Protein AF-A0A8T5E8V5-F1 (afdb_monomer)

Foldseek 3Di:
DADPVNVVVVVVCCVVVDDDDPDDDDDDDDDDDPPDDVVVPDDDDDDDDDPDDPDDDQDEAEDDDPVQVVCVVVPRVHYDYPVVVD

Radius of gyration: 19.71 Å; Cα contacts (8 Å, |Δi|>4): 40; chains: 1; bounding box: 47×29×41 Å

Sequence (86 aa):
MITESQFAELITRVKTESKKRKFKQSIELIINFKDIDVKKGFAINEVIQLPKTSSPATVCVIATGDMSQKAKTAKADVVIGNEELT

Mean predicted aligned error: 5.62 Å

Structure (mmCIF, N/CA/C/O backbone):
data_AF-A0A8T5E8V5-F1
#
_entry.id   AF-A0A8T5E8V5-F1
#
loop_
_atom_site.group_PDB
_atom_site.id
_atom_site.type_symbol
_atom_site.label_atom_id
_atom_site.label_alt_id
_atom_site.label_comp_id
_atom_site.label_asym_id
_atom_site.label_entity_id
_atom_site.label_seq_id
_atom_site.pdbx_PDB_ins_code
_atom_site.Cartn_x
_atom_site.Cartn_y
_atom_site.Cartn_z
_atom_site.occupancy
_atom_site.B_iso_or_equiv
_atom_site.auth_seq_id
_atom_site.auth_comp_id
_atom_site.auth_asym_id
_atom_site.auth_atom_id
_atom_site.pdbx_PDB_model_num
ATOM 1 N N . MET A 1 1 ? -24.402 7.628 1.763 1.00 71.88 1 MET A N 1
ATOM 2 C CA . MET A 1 1 ? -23.099 8.159 1.314 1.00 71.88 1 MET A CA 1
ATOM 3 C C . MET A 1 1 ? -22.305 8.474 2.567 1.00 71.88 1 MET A C 1
ATOM 5 O O . MET A 1 1 ? -22.890 9.059 3.469 1.00 71.88 1 MET A O 1
ATOM 9 N N . ILE A 1 2 ? -21.066 7.998 2.677 1.00 86.75 2 ILE A N 1
ATOM 10 C CA . ILE A 1 2 ? -20.232 8.235 3.862 1.00 86.75 2 ILE A CA 1
ATOM 11 C C . ILE A 1 2 ? -19.488 9.570 3.701 1.00 86.75 2 ILE A C 1
ATOM 13 O O . ILE A 1 2 ? -19.061 9.893 2.592 1.00 86.75 2 ILE A O 1
ATOM 17 N N . THR A 1 3 ? -19.374 10.362 4.765 1.00 95.19 3 THR A N 1
ATOM 18 C CA . THR A 1 3 ? -18.701 11.671 4.742 1.00 95.19 3 THR A CA 1
ATOM 19 C C . THR A 1 3 ? -17.239 11.574 5.183 1.00 95.19 3 THR A C 1
ATOM 21 O O . THR A 1 3 ? -16.815 10.593 5.795 1.00 95.19 3 THR A O 1
ATOM 24 N N . GLU A 1 4 ? -16.458 12.627 4.924 1.00 91.62 4 GLU A N 1
ATOM 25 C CA . GLU A 1 4 ? -15.075 12.733 5.407 1.00 91.62 4 GLU A CA 1
ATOM 26 C C . GLU A 1 4 ? -14.988 12.649 6.941 1.00 91.62 4 GLU A C 1
ATOM 28 O O . GLU A 1 4 ? -14.140 11.934 7.476 1.00 91.62 4 GLU A O 1
ATOM 33 N N . SER A 1 5 ? -15.909 13.310 7.654 1.00 94.50 5 SER A N 1
ATOM 34 C CA . SER A 1 5 ? -15.978 13.258 9.121 1.00 94.50 5 SER A CA 1
ATOM 35 C C . SER A 1 5 ? -16.180 11.832 9.638 1.00 94.50 5 SER A C 1
ATOM 37 O O . SER A 1 5 ? -15.470 11.394 10.542 1.00 94.50 5 SER A O 1
ATOM 39 N N . GLN A 1 6 ? -17.077 11.070 9.008 1.00 94.38 6 GLN A N 1
ATOM 40 C CA . GLN A 1 6 ? -17.328 9.674 9.363 1.00 94.38 6 GLN A CA 1
ATOM 41 C C . GLN A 1 6 ? -16.097 8.793 9.115 1.00 94.38 6 GLN A C 1
ATOM 43 O O . GLN A 1 6 ? -15.785 7.926 9.930 1.00 94.38 6 GLN A O 1
ATOM 48 N N . PHE A 1 7 ? -15.346 9.027 8.032 1.00 92.69 7 PHE A N 1
ATOM 49 C CA . PHE A 1 7 ? -14.078 8.328 7.808 1.00 92.69 7 PHE A CA 1
ATOM 50 C C . PHE A 1 7 ? -13.036 8.649 8.885 1.00 92.69 7 PHE A C 1
ATOM 52 O O . PHE A 1 7 ? -12.369 7.735 9.375 1.00 92.69 7 PHE A O 1
ATOM 59 N N . ALA A 1 8 ? -12.897 9.916 9.281 1.00 93.38 8 ALA A N 1
ATOM 60 C CA . ALA A 1 8 ? -11.950 10.320 10.318 1.00 93.38 8 ALA A CA 1
ATOM 61 C C . ALA A 1 8 ? -12.253 9.649 11.671 1.00 93.38 8 ALA A C 1
ATOM 63 O O . ALA A 1 8 ? -11.340 9.157 12.347 1.00 93.38 8 ALA A O 1
ATOM 64 N N . GLU A 1 9 ? -13.532 9.564 12.036 1.00 95.69 9 GLU A N 1
ATOM 65 C CA . GLU A 1 9 ? -13.991 8.863 13.237 1.00 95.69 9 GLU A CA 1
ATOM 66 C C . GLU A 1 9 ? -13.694 7.360 13.167 1.00 95.69 9 GLU A C 1
ATOM 68 O O . GLU A 1 9 ? -13.097 6.806 14.095 1.00 95.69 9 GLU A O 1
ATOM 73 N N . LEU A 1 10 ? -14.025 6.702 12.049 1.00 94.06 10 LEU A N 1
ATOM 74 C CA . LEU A 1 10 ? -13.765 5.272 11.851 1.00 94.06 10 LEU A CA 1
ATOM 75 C C . LEU A 1 10 ? -12.271 4.941 11.933 1.00 94.06 10 LEU A C 1
ATOM 77 O O . LEU A 1 10 ? -11.884 3.996 12.621 1.00 94.06 10 LEU A O 1
ATOM 81 N N . ILE A 1 11 ? -11.416 5.739 11.287 1.00 92.75 11 ILE A N 1
ATOM 82 C CA . ILE A 1 11 ? -9.958 5.557 11.331 1.00 92.75 11 ILE A CA 1
ATOM 83 C C . ILE A 1 11 ? -9.438 5.715 12.764 1.00 92.75 11 ILE A C 1
ATOM 85 O O . ILE A 1 11 ? -8.572 4.951 13.197 1.00 92.75 11 ILE A O 1
ATOM 89 N N . THR A 1 12 ? -9.956 6.694 13.508 1.00 94.56 12 THR A N 1
ATOM 90 C CA . THR A 1 12 ? -9.569 6.920 14.907 1.00 94.56 12 THR A CA 1
ATOM 91 C C . THR A 1 12 ? -9.950 5.726 15.772 1.00 94.56 12 THR A C 1
ATOM 93 O O . THR A 1 12 ? -9.105 5.205 16.499 1.00 94.56 12 THR A O 1
ATOM 96 N N . ARG A 1 13 ? -11.183 5.235 15.625 1.00 94.81 13 ARG A N 1
ATOM 97 C CA . ARG A 1 13 ? -11.694 4.071 16.348 1.00 94.81 13 ARG A CA 1
ATOM 98 C C . ARG A 1 13 ? -10.868 2.813 16.090 1.00 94.81 13 ARG A C 1
ATOM 100 O O . ARG A 1 13 ? -10.460 2.138 17.030 1.00 94.81 13 ARG A O 1
ATOM 107 N N . VAL A 1 14 ? -10.550 2.522 14.827 1.00 93.00 14 VAL A N 1
ATOM 108 C CA . VAL A 1 14 ? -9.714 1.362 14.476 1.00 93.00 14 VAL A CA 1
ATOM 109 C C . VAL A 1 14 ? -8.334 1.472 15.126 1.00 93.00 14 VAL A C 1
ATOM 111 O O . VAL A 1 14 ? -7.832 0.485 15.662 1.00 93.0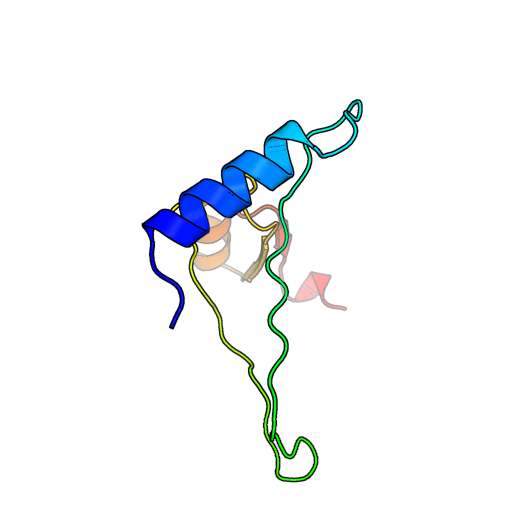0 14 VAL A O 1
ATOM 114 N N . LYS A 1 15 ? -7.721 2.660 15.143 1.00 90.81 15 LYS A N 1
ATOM 115 C CA . LYS A 1 15 ? -6.403 2.863 15.768 1.00 90.81 15 LYS A CA 1
ATOM 116 C C . LYS A 1 15 ? -6.412 2.677 17.288 1.00 90.81 15 LYS A C 1
ATOM 118 O O . LYS A 1 15 ? -5.389 2.258 17.829 1.00 90.81 15 LYS A O 1
ATOM 123 N N . THR A 1 16 ? -7.509 3.003 17.971 1.00 93.62 16 THR A N 1
ATOM 124 C CA . THR A 1 16 ? -7.603 2.923 19.438 1.00 93.62 16 THR A CA 1
ATOM 125 C C . THR A 1 16 ? -8.054 1.551 19.933 1.00 93.62 16 THR A C 1
ATOM 127 O O . THR A 1 16 ? -7.518 1.068 20.929 1.00 93.62 16 THR A O 1
ATOM 130 N N . GLU A 1 17 ? -9.001 0.911 19.244 1.00 94.88 17 GLU A N 1
ATOM 131 C CA . GLU A 1 17 ? -9.585 -0.376 19.647 1.00 94.88 17 GLU A CA 1
ATOM 132 C C . GLU A 1 17 ? -8.741 -1.584 19.204 1.00 94.88 17 GLU A C 1
ATOM 134 O O . GLU A 1 17 ? -8.836 -2.668 19.787 1.00 94.88 17 GLU A O 1
ATOM 139 N N . SER A 1 18 ? -7.880 -1.419 18.193 1.00 92.12 18 SER A N 1
ATOM 140 C CA . SER A 1 18 ? -7.028 -2.509 17.711 1.00 92.12 18 SER A CA 1
ATOM 141 C C . SER A 1 18 ? -5.964 -2.908 18.733 1.00 92.12 18 SER A C 1
ATOM 143 O O . SER A 1 18 ? -5.285 -2.079 19.343 1.00 92.12 18 SER A O 1
ATOM 145 N N . LYS A 1 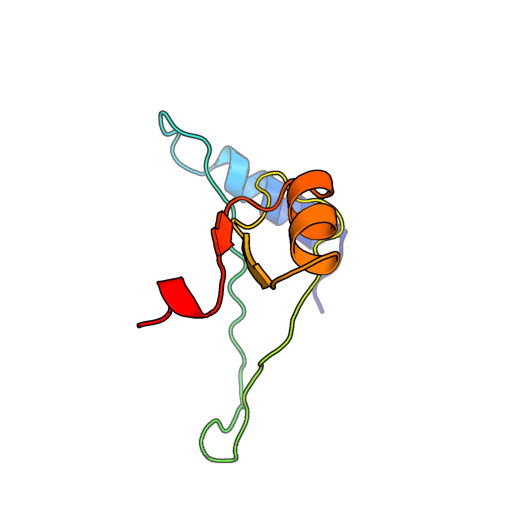19 ? -5.750 -4.221 18.877 1.00 94.06 19 LYS A N 1
ATOM 146 C CA . LYS A 1 19 ? -4.715 -4.764 19.765 1.00 94.06 19 LYS A CA 1
ATOM 147 C C . LYS A 1 19 ? -3.335 -4.254 19.341 1.00 94.06 19 LYS A C 1
ATOM 149 O O . LYS A 1 19 ? -2.950 -4.374 18.181 1.00 94.06 19 LYS A O 1
ATOM 154 N N . LYS A 1 20 ? -2.544 -3.762 20.298 1.00 93.12 20 LYS A N 1
ATOM 155 C CA . LYS A 1 20 ? -1.160 -3.348 20.027 1.00 93.12 20 LYS A CA 1
ATOM 156 C C . LYS A 1 20 ? -0.301 -4.547 19.607 1.00 93.12 20 LYS A C 1
ATOM 158 O O . LYS A 1 20 ? -0.452 -5.665 20.117 1.00 93.12 20 LYS A O 1
ATOM 163 N N . ARG A 1 21 ? 0.618 -4.297 18.674 1.00 94.25 21 ARG A N 1
ATOM 164 C CA . ARG A 1 21 ? 1.605 -5.253 18.158 1.00 94.25 21 ARG A CA 1
ATOM 165 C C . ARG A 1 21 ? 2.987 -4.602 18.139 1.00 94.25 21 ARG A C 1
ATOM 167 O O . ARG A 1 21 ? 3.090 -3.382 18.072 1.00 94.25 21 ARG A O 1
ATOM 174 N N . LYS A 1 22 ? 4.050 -5.410 18.194 1.00 95.50 22 LYS A N 1
ATOM 175 C CA . LYS A 1 22 ? 5.451 -4.942 18.194 1.00 95.50 22 LYS A CA 1
ATOM 176 C C . LYS A 1 22 ? 5.987 -4.659 16.779 1.00 95.50 22 LYS A C 1
ATOM 178 O O . LYS A 1 22 ? 7.157 -4.884 16.506 1.00 95.50 22 LYS A O 1
ATOM 183 N N . PHE A 1 23 ? 5.125 -4.209 15.873 1.00 93.88 23 PHE A N 1
ATOM 184 C CA . PHE A 1 23 ? 5.486 -3.826 14.511 1.00 93.88 23 PHE A CA 1
ATOM 185 C C . PHE A 1 23 ? 4.553 -2.712 14.021 1.00 93.88 23 PHE A C 1
ATOM 187 O O . PHE A 1 23 ? 3.480 -2.496 14.593 1.00 93.88 23 PHE A O 1
ATOM 194 N N . LYS A 1 24 ? 4.965 -1.989 12.974 1.00 90.00 24 LYS A N 1
ATOM 195 C CA . LYS A 1 24 ? 4.143 -0.943 12.352 1.00 90.00 24 LYS A CA 1
ATOM 196 C C . LYS A 1 24 ? 2.980 -1.594 11.603 1.00 90.00 24 LYS A C 1
ATOM 198 O O . LYS A 1 24 ? 3.197 -2.341 10.658 1.00 90.00 24 LYS A O 1
ATOM 203 N N . GLN A 1 25 ? 1.759 -1.312 12.042 1.00 90.69 25 GLN A N 1
ATOM 204 C CA . GLN A 1 25 ? 0.544 -1.878 11.458 1.00 90.69 25 GLN A CA 1
ATOM 205 C C . GLN A 1 25 ? 0.039 -1.008 10.301 1.00 90.69 25 GLN A C 1
ATOM 207 O O . GLN A 1 25 ? 0.164 0.219 10.344 1.00 90.69 25 GLN A O 1
ATOM 212 N N . SER A 1 26 ? -0.569 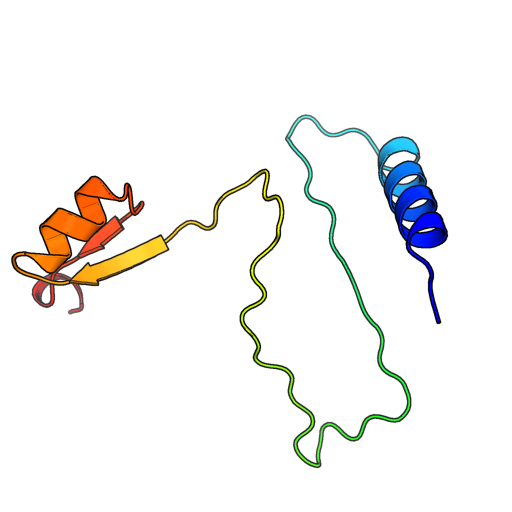-1.653 9.309 1.00 90.81 26 SER A N 1
ATOM 213 C CA . SER A 1 26 ? -1.296 -1.007 8.213 1.00 90.81 26 SER A CA 1
ATOM 214 C C . SER A 1 26 ? -2.798 -1.001 8.503 1.00 90.81 26 SER A C 1
ATOM 216 O O . SER A 1 26 ? -3.285 -1.815 9.286 1.00 90.81 26 SER A O 1
ATOM 218 N N . ILE A 1 27 ? -3.528 -0.070 7.887 1.00 89.81 27 ILE A N 1
ATOM 219 C CA . ILE A 1 27 ? -4.996 -0.033 7.914 1.00 89.81 27 ILE A CA 1
ATOM 220 C C . ILE A 1 27 ? -5.487 -0.421 6.526 1.00 89.81 27 ILE A C 1
ATOM 222 O O . ILE A 1 27 ? -4.996 0.116 5.534 1.00 89.81 27 ILE A O 1
ATOM 226 N N . GLU A 1 28 ? -6.459 -1.323 6.472 1.00 91.00 28 GLU A N 1
ATOM 227 C CA . GLU A 1 28 ? -7.076 -1.788 5.232 1.00 91.00 28 GLU A CA 1
ATOM 228 C C . GLU A 1 28 ? -8.458 -1.156 5.042 1.00 91.00 28 GLU A C 1
ATOM 230 O O . GLU A 1 28 ? -9.197 -0.943 6.007 1.00 91.00 28 GLU A O 1
ATOM 235 N N . LEU A 1 29 ? -8.810 -0.862 3.788 1.00 90.94 29 LEU A N 1
ATOM 236 C CA . LEU A 1 29 ? -10.150 -0.442 3.389 1.00 90.94 29 LEU A CA 1
ATOM 237 C C . LEU A 1 29 ? -10.826 -1.604 2.664 1.00 90.94 29 LEU A C 1
ATOM 239 O O . LEU A 1 29 ? -10.379 -2.016 1.597 1.00 90.94 29 LEU A O 1
ATOM 243 N N . ILE A 1 30 ? -11.920 -2.099 3.235 1.00 92.69 30 ILE A N 1
ATOM 244 C CA . ILE A 1 30 ? -12.720 -3.182 2.661 1.00 92.69 30 ILE A CA 1
ATOM 245 C C . ILE A 1 30 ? -14.064 -2.597 2.236 1.00 92.69 30 ILE A C 1
ATOM 247 O O . ILE A 1 30 ? -14.774 -2.006 3.052 1.00 92.69 30 ILE A O 1
ATOM 251 N N . ILE A 1 31 ? -14.410 -2.756 0.959 1.00 90.50 31 ILE A N 1
ATOM 252 C CA . ILE A 1 31 ? -15.658 -2.252 0.379 1.00 90.50 31 ILE A CA 1
ATOM 253 C C . ILE A 1 31 ? -16.484 -3.446 -0.086 1.00 90.50 31 ILE A C 1
ATOM 255 O O . ILE A 1 31 ? -16.066 -4.197 -0.964 1.00 90.50 31 ILE A O 1
ATOM 259 N N . ASN A 1 32 ? -17.676 -3.593 0.488 1.00 90.69 32 ASN A N 1
ATOM 260 C CA . ASN A 1 32 ? -18.649 -4.584 0.047 1.00 90.69 32 ASN A CA 1
ATOM 261 C C . ASN A 1 32 ? -19.627 -3.927 -0.924 1.00 90.69 32 ASN A C 1
ATOM 263 O O . ASN A 1 32 ? -20.376 -3.025 -0.548 1.00 90.69 32 ASN A O 1
ATOM 267 N N . PHE A 1 33 ? -19.630 -4.396 -2.166 1.00 90.25 33 PHE A N 1
ATOM 268 C CA . PHE A 1 33 ? -20.596 -3.976 -3.172 1.00 90.25 33 PHE A CA 1
ATOM 269 C C . PHE A 1 33 ? -21.841 -4.859 -3.091 1.00 90.25 33 PHE A C 1
ATOM 271 O O . PHE A 1 33 ? -21.742 -6.081 -2.987 1.00 90.25 33 PHE A O 1
ATOM 278 N N . LYS A 1 34 ? -23.019 -4.237 -3.145 1.00 90.81 34 LYS A N 1
ATOM 279 C CA . LYS A 1 34 ? -24.303 -4.935 -3.233 1.00 90.81 34 LYS A CA 1
ATOM 280 C C . LYS A 1 34 ? -24.834 -4.823 -4.660 1.00 90.81 34 LYS A C 1
ATOM 282 O O . LYS A 1 34 ? -24.566 -3.829 -5.328 1.00 90.81 34 LYS A O 1
ATOM 287 N N . ASP A 1 35 ? -25.577 -5.836 -5.095 1.00 90.56 35 ASP A N 1
ATOM 288 C CA . ASP A 1 35 ? -26.292 -5.843 -6.377 1.00 90.56 35 ASP A CA 1
ATOM 289 C C . ASP A 1 35 ? -25.364 -5.739 -7.609 1.00 90.56 35 ASP A C 1
ATOM 291 O O . ASP A 1 35 ? -25.745 -5.216 -8.654 1.00 90.56 35 ASP A O 1
ATOM 295 N N . ILE A 1 36 ? -24.139 -6.274 -7.497 1.00 89.88 36 ILE A N 1
ATOM 296 C CA . ILE A 1 36 ? -23.186 -6.402 -8.609 1.00 89.88 36 ILE A CA 1
ATOM 297 C C . ILE A 1 36 ? -23.251 -7.793 -9.247 1.00 89.88 36 ILE A C 1
ATOM 299 O O . ILE A 1 36 ? -23.279 -8.813 -8.558 1.00 89.88 36 ILE A O 1
ATOM 303 N N . ASP A 1 37 ? -23.225 -7.839 -10.578 1.00 87.19 37 ASP A N 1
ATOM 304 C CA . ASP A 1 37 ? -23.143 -9.084 -11.342 1.00 87.19 37 ASP A CA 1
ATOM 305 C C . ASP A 1 37 ? -21.716 -9.281 -11.873 1.00 87.19 37 ASP A C 1
ATOM 307 O O . ASP A 1 37 ? -21.354 -8.821 -12.958 1.00 87.19 37 ASP A O 1
ATOM 311 N N . VAL A 1 38 ? -20.891 -9.982 -11.094 1.00 87.06 38 VAL A N 1
ATOM 312 C CA . VAL A 1 38 ? -19.501 -10.299 -11.467 1.00 87.06 38 VAL A CA 1
ATOM 313 C C . VAL A 1 38 ? -19.406 -11.148 -12.739 1.00 87.06 38 VAL A C 1
ATOM 315 O O . VAL A 1 38 ? -18.408 -11.072 -13.450 1.00 87.06 38 VAL A O 1
ATOM 318 N N . LYS A 1 39 ? -20.450 -11.920 -13.085 1.00 87.25 39 LYS A N 1
ATOM 319 C CA . LYS A 1 39 ? -20.457 -12.762 -14.294 1.00 87.25 39 LYS A CA 1
ATOM 320 C C . LYS A 1 39 ? -20.659 -11.943 -15.565 1.00 87.25 39 LYS A C 1
ATOM 322 O O . LYS A 1 39 ? -20.263 -12.386 -16.637 1.00 87.25 39 LYS A O 1
ATOM 327 N N . LYS A 1 40 ? -21.230 -10.743 -15.447 1.00 88.75 40 LYS A N 1
ATOM 328 C CA . LYS A 1 40 ? -21.372 -9.782 -16.550 1.00 88.75 40 LYS A CA 1
ATOM 329 C C . LYS A 1 40 ? -20.143 -8.891 -16.741 1.00 88.75 40 LYS A C 1
ATOM 331 O O . LYS A 1 40 ? -20.212 -7.924 -17.491 1.00 88.75 40 LYS A O 1
ATOM 336 N N . GLY A 1 41 ? -19.025 -9.222 -16.093 1.00 85.12 41 GLY A N 1
ATOM 337 C CA . GLY A 1 41 ? -17.750 -8.536 -16.292 1.00 85.12 41 GLY A CA 1
ATOM 338 C C . GLY A 1 41 ? -17.522 -7.342 -15.370 1.00 85.12 41 GLY A C 1
ATOM 339 O O . GLY A 1 41 ? -16.692 -6.494 -15.683 1.00 85.12 41 GLY A O 1
ATOM 340 N N . PHE A 1 42 ? -18.224 -7.253 -14.234 1.00 88.00 42 PHE A N 1
ATOM 341 C CA . PHE A 1 42 ? -17.877 -6.259 -13.219 1.00 88.00 42 PHE A CA 1
ATOM 342 C C . PHE A 1 42 ? -16.519 -6.606 -12.588 1.00 88.00 42 PHE A C 1
ATOM 344 O O . PHE A 1 42 ? -16.417 -7.527 -11.777 1.00 88.00 42 PHE A O 1
ATOM 351 N N . ALA A 1 43 ? -15.486 -5.856 -12.968 1.00 88.50 43 ALA A N 1
ATOM 352 C CA . ALA A 1 43 ? -14.137 -5.941 -12.427 1.00 88.50 43 ALA A CA 1
ATOM 353 C C . ALA A 1 43 ? -13.586 -4.527 -12.206 1.00 88.50 43 ALA A C 1
ATOM 355 O O . ALA A 1 43 ? -13.806 -3.638 -13.026 1.00 88.50 43 ALA A O 1
ATOM 356 N N . ILE A 1 44 ? -12.864 -4.325 -11.104 1.00 89.50 44 ILE A N 1
ATOM 357 C CA . ILE A 1 44 ? -12.164 -3.072 -10.803 1.00 89.50 44 ILE A CA 1
ATOM 358 C C . ILE A 1 44 ? -10.669 -3.369 -10.897 1.00 89.50 44 ILE A C 1
ATOM 360 O O . ILE A 1 44 ? -10.151 -4.153 -10.105 1.00 89.50 44 ILE A O 1
ATOM 364 N N . ASN A 1 45 ? -9.990 -2.760 -11.865 1.00 91.88 45 ASN A N 1
ATOM 365 C CA . ASN A 1 45 ? -8.545 -2.868 -12.043 1.00 91.88 45 ASN A CA 1
ATOM 366 C C . ASN A 1 45 ? -7.972 -1.464 -12.243 1.00 91.88 45 ASN A C 1
ATOM 368 O O . ASN A 1 45 ? -7.732 -1.034 -13.366 1.00 91.88 45 ASN A O 1
ATOM 372 N N . GLU A 1 46 ? -7.834 -0.737 -11.137 1.00 92.19 46 GLU A N 1
ATOM 373 C CA . GLU A 1 46 ? -7.466 0.676 -11.137 1.00 92.19 46 GLU A CA 1
ATOM 374 C C . GLU A 1 46 ? -6.216 0.916 -10.296 1.00 92.19 46 GLU A C 1
ATOM 376 O O . GLU A 1 46 ? -6.044 0.337 -9.219 1.00 92.19 46 GLU A O 1
ATOM 381 N N . VAL A 1 47 ? -5.361 1.824 -10.766 1.00 92.56 47 VAL A N 1
ATOM 382 C CA . VAL A 1 47 ? -4.191 2.291 -10.019 1.00 92.56 47 VAL A CA 1
ATOM 383 C C . VAL A 1 47 ? -4.570 3.569 -9.279 1.00 92.56 47 VAL A C 1
ATOM 385 O O . VAL A 1 47 ? -4.690 4.638 -9.873 1.00 92.56 47 VAL A O 1
ATOM 388 N N . ILE A 1 48 ? -4.750 3.466 -7.961 1.00 91.19 48 ILE A N 1
ATOM 389 C CA . ILE A 1 48 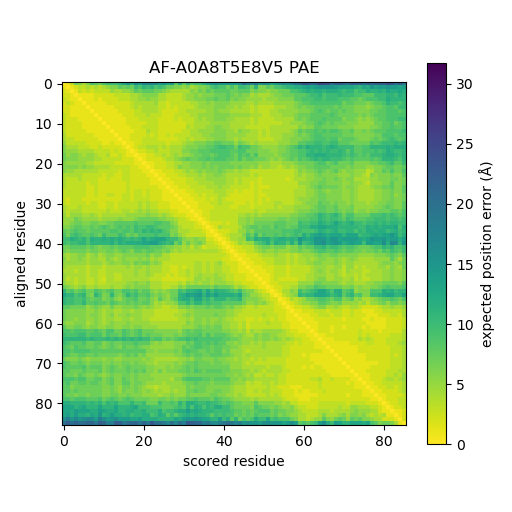? -5.108 4.609 -7.114 1.00 91.19 48 ILE A CA 1
ATOM 390 C C . ILE A 1 48 ? -3.854 5.153 -6.431 1.00 91.19 48 ILE A C 1
ATOM 392 O O . ILE A 1 48 ? -3.285 4.519 -5.540 1.00 91.19 48 ILE A O 1
ATOM 396 N N . GLN A 1 49 ? -3.449 6.366 -6.805 1.00 90.38 49 GLN A N 1
ATOM 397 C CA . GLN A 1 49 ? -2.367 7.070 -6.124 1.00 90.38 49 GLN A CA 1
ATOM 398 C C . GLN A 1 49 ? -2.861 7.623 -4.783 1.00 90.38 49 GLN A C 1
ATOM 400 O O . GLN A 1 49 ? -3.703 8.520 -4.731 1.00 90.38 49 GLN A O 1
ATOM 405 N N . LEU A 1 50 ? -2.305 7.121 -3.679 1.00 91.06 50 LEU A N 1
ATOM 406 C CA . LEU A 1 50 ? -2.622 7.654 -2.357 1.00 91.06 50 LEU A CA 1
ATOM 407 C C . LEU A 1 50 ? -2.011 9.057 -2.183 1.00 91.06 50 LEU A C 1
ATOM 409 O O . LEU A 1 50 ? -0.821 9.235 -2.461 1.00 91.06 50 LEU A O 1
ATOM 413 N N . PRO A 1 51 ? -2.765 10.040 -1.647 1.00 89.88 51 PRO A N 1
ATOM 414 C CA . PRO A 1 51 ? -2.252 11.393 -1.416 1.00 89.88 51 PRO A CA 1
ATOM 415 C C . PRO A 1 51 ? -1.177 11.427 -0.322 1.00 89.88 51 PRO A C 1
ATOM 417 O O . PRO A 1 51 ? -0.317 12.304 -0.306 1.00 89.88 51 PRO A O 1
ATOM 420 N N . LYS A 1 52 ? -1.226 10.470 0.613 1.00 87.88 52 LYS A N 1
ATOM 421 C CA . LYS A 1 52 ? -0.211 10.247 1.643 1.00 87.88 52 LYS A CA 1
ATOM 422 C C . LYS A 1 52 ? -0.005 8.749 1.805 1.00 87.88 52 LYS A C 1
ATOM 424 O O . LYS A 1 52 ? -0.950 8.034 2.124 1.00 87.88 52 LYS A O 1
ATOM 429 N N . THR A 1 53 ? 1.232 8.288 1.650 1.00 84.06 53 THR A N 1
ATOM 430 C CA . THR A 1 53 ? 1.626 6.925 2.013 1.00 84.06 53 THR A CA 1
ATOM 431 C C . THR A 1 53 ? 2.701 6.962 3.090 1.00 84.06 53 THR A C 1
ATOM 433 O O . THR A 1 53 ? 3.570 7.829 3.096 1.00 84.06 53 THR A O 1
ATOM 436 N N . SER A 1 54 ? 2.619 6.025 4.031 1.00 79.19 54 SER A N 1
ATOM 437 C CA . SER A 1 54 ? 3.628 5.841 5.081 1.00 79.19 54 SER A CA 1
ATOM 438 C C . SER A 1 54 ? 4.491 4.594 4.864 1.00 79.19 54 SER A C 1
ATOM 440 O O . SER A 1 54 ? 5.345 4.288 5.700 1.00 79.19 54 SER A O 1
ATOM 442 N N . SER A 1 55 ? 4.239 3.885 3.763 1.00 83.88 55 SER A N 1
ATOM 443 C CA . SER A 1 55 ? 4.983 2.726 3.287 1.00 83.88 55 SER A CA 1
ATOM 444 C C . SER A 1 55 ? 4.973 2.786 1.756 1.00 83.88 55 SER A C 1
ATOM 446 O O . SER A 1 55 ? 3.941 2.468 1.159 1.00 83.88 55 SER A O 1
ATOM 448 N N . PRO A 1 56 ? 6.041 3.284 1.108 1.00 84.56 56 PRO A N 1
ATOM 449 C CA . PRO A 1 56 ? 6.111 3.281 -0.348 1.00 84.56 56 PRO A CA 1
ATOM 450 C C . PRO A 1 56 ? 5.998 1.845 -0.871 1.00 84.56 56 PRO A C 1
ATOM 452 O O . PRO A 1 56 ? 6.399 0.899 -0.190 1.00 84.56 56 PRO A O 1
ATOM 455 N N . ALA A 1 57 ? 5.400 1.690 -2.051 1.00 89.12 57 ALA A N 1
ATOM 456 C CA . ALA A 1 57 ? 5.379 0.400 -2.723 1.00 89.12 57 ALA A CA 1
ATOM 457 C C . ALA A 1 57 ? 6.813 0.018 -3.096 1.00 89.12 57 ALA A C 1
ATOM 459 O O . ALA A 1 57 ? 7.559 0.866 -3.581 1.00 89.12 57 ALA A O 1
ATOM 460 N N . THR A 1 58 ? 7.174 -1.243 -2.877 1.00 93.31 58 THR A N 1
ATOM 461 C CA . THR A 1 58 ? 8.420 -1.795 -3.406 1.00 93.31 58 THR A CA 1
ATOM 462 C C . THR A 1 58 ? 8.256 -1.988 -4.910 1.00 93.31 58 THR A C 1
ATOM 464 O O . THR A 1 58 ? 7.316 -2.659 -5.340 1.00 93.31 58 THR A O 1
ATOM 467 N N . VAL A 1 59 ? 9.135 -1.387 -5.70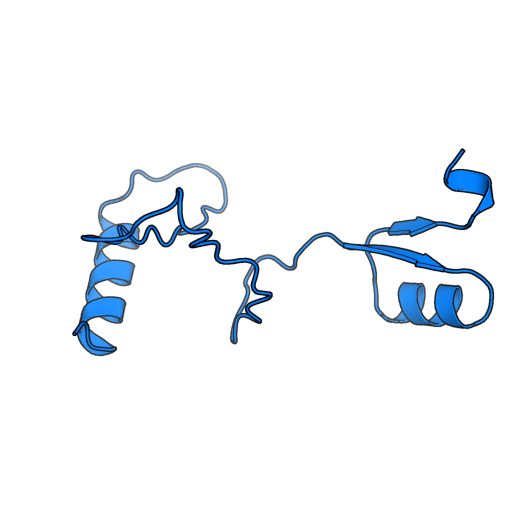9 1.00 93.81 59 VAL A N 1
ATOM 468 C CA . VAL A 1 59 ? 9.032 -1.366 -7.174 1.00 93.81 59 VAL A CA 1
ATOM 469 C C . VAL A 1 59 ? 10.267 -1.991 -7.816 1.00 93.81 59 VAL A C 1
ATOM 471 O O . VAL A 1 59 ? 11.401 -1.610 -7.526 1.00 93.81 59 VAL A O 1
ATOM 474 N N . CYS A 1 60 ? 10.026 -2.916 -8.747 1.00 94.44 60 CYS A N 1
ATOM 475 C CA . CYS A 1 60 ? 11.024 -3.396 -9.697 1.00 94.44 60 CYS A CA 1
ATOM 476 C C . CYS A 1 60 ? 10.810 -2.706 -11.049 1.00 94.44 60 CYS A C 1
ATOM 478 O O . CYS A 1 60 ? 9.694 -2.699 -11.572 1.00 94.44 60 CYS A O 1
ATOM 480 N N . VAL A 1 61 ? 11.872 -2.134 -11.613 1.00 95.62 61 VAL A N 1
ATOM 481 C CA . VAL A 1 61 ? 11.859 -1.517 -12.942 1.00 95.62 61 VAL A CA 1
ATOM 482 C C . VAL A 1 61 ? 12.698 -2.357 -13.895 1.00 95.62 61 VAL A C 1
ATOM 484 O O . VAL A 1 61 ? 13.886 -2.568 -13.672 1.00 95.62 61 VAL A O 1
ATOM 487 N N . ILE A 1 62 ? 12.094 -2.795 -14.994 1.00 95.44 62 ILE A N 1
ATOM 488 C CA . ILE A 1 62 ? 12.799 -3.495 -16.068 1.00 95.44 62 ILE A CA 1
ATOM 489 C C . ILE A 1 62 ? 13.228 -2.445 -17.093 1.00 95.44 62 ILE A C 1
ATOM 491 O O . ILE A 1 62 ? 12.382 -1.872 -17.782 1.00 95.44 62 ILE A O 1
ATOM 495 N N . ALA A 1 63 ? 14.522 -2.132 -17.154 1.00 94.62 63 ALA A N 1
ATOM 496 C CA . ALA A 1 63 ? 15.034 -1.086 -18.036 1.00 94.62 63 ALA A CA 1
ATOM 497 C C . ALA A 1 63 ? 16.538 -1.219 -18.305 1.00 94.62 63 ALA A C 1
ATOM 499 O O . ALA A 1 63 ? 17.326 -1.531 -17.414 1.00 94.62 63 ALA A O 1
ATOM 500 N N . THR A 1 64 ? 16.949 -0.849 -19.519 1.00 94.12 64 THR A N 1
ATOM 501 C CA . THR A 1 64 ? 18.356 -0.763 -19.941 1.00 94.12 64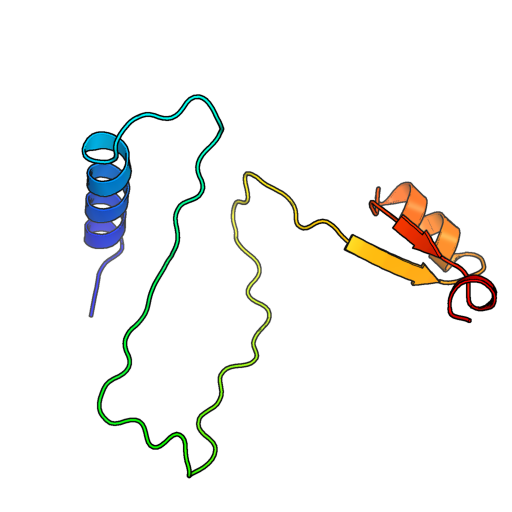 THR A CA 1
ATOM 502 C C . THR A 1 64 ? 18.743 0.680 -20.301 1.00 94.12 64 THR A C 1
ATOM 504 O O . THR A 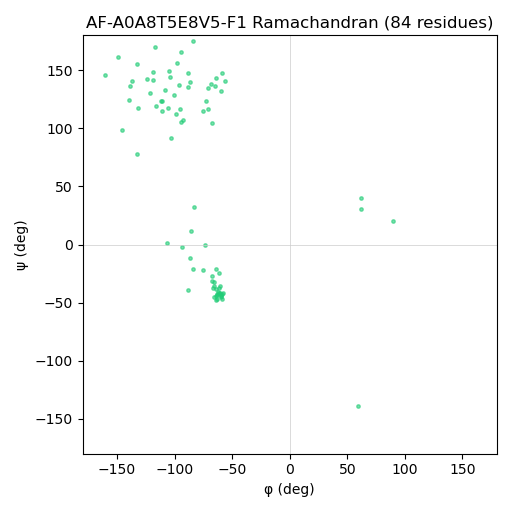1 64 ? 17.898 1.579 -20.362 1.00 94.12 64 THR A O 1
ATOM 507 N N . GLY A 1 65 ? 20.042 0.936 -20.494 1.00 94.06 65 GLY A N 1
ATOM 508 C CA . GLY A 1 65 ? 20.554 2.241 -20.935 1.00 94.06 65 GLY A CA 1
ATOM 509 C C . GLY A 1 65 ? 20.217 3.406 -19.991 1.00 94.06 65 GLY A C 1
ATOM 510 O O . GLY A 1 65 ? 20.290 3.278 -18.768 1.00 94.06 65 GLY A O 1
ATOM 511 N N . ASP A 1 66 ? 19.849 4.554 -20.563 1.00 96.19 66 ASP A N 1
ATOM 512 C CA . ASP A 1 66 ? 19.530 5.789 -19.825 1.00 96.19 66 ASP A CA 1
ATOM 513 C C . ASP A 1 66 ? 18.339 5.627 -18.860 1.00 96.19 66 ASP A C 1
ATOM 515 O O . ASP A 1 66 ? 18.358 6.141 -17.741 1.00 96.19 66 ASP A O 1
ATOM 519 N N . MET A 1 67 ? 17.326 4.839 -19.238 1.00 95.44 67 MET A N 1
ATOM 520 C CA . MET A 1 67 ? 16.171 4.578 -18.369 1.00 95.44 67 MET A CA 1
ATOM 521 C C . MET A 1 67 ? 16.555 3.795 -17.110 1.00 95.44 67 MET A C 1
ATOM 523 O O . MET A 1 67 ? 16.033 4.085 -16.034 1.00 95.44 67 MET A O 1
ATOM 527 N N . SER A 1 68 ? 17.515 2.869 -17.214 1.00 94.88 68 SER A N 1
ATOM 528 C CA . SER A 1 68 ? 18.068 2.163 -16.051 1.00 94.88 68 SER A CA 1
ATOM 529 C C . SER A 1 68 ? 18.705 3.142 -15.060 1.00 94.88 68 SER A C 1
ATOM 531 O O . SER A 1 68 ? 18.455 3.073 -13.857 1.00 94.88 68 SER A O 1
ATOM 533 N N . GLN A 1 69 ? 19.478 4.111 -15.563 1.00 96.50 69 GLN A N 1
ATOM 534 C CA . GLN A 1 69 ? 20.118 5.120 -14.717 1.00 96.50 69 GLN A CA 1
ATOM 535 C C . GLN A 1 69 ? 19.089 6.031 -14.051 1.00 96.50 69 GLN A C 1
ATOM 537 O O . GLN A 1 69 ? 19.144 6.234 -12.839 1.00 96.50 69 GLN A O 1
ATOM 542 N N . LYS A 1 70 ? 18.090 6.503 -14.807 1.00 97.00 70 LYS A N 1
ATOM 543 C CA . LYS A 1 70 ? 16.984 7.307 -14.266 1.00 97.00 70 LYS A CA 1
ATOM 544 C C . LYS A 1 70 ? 16.210 6.569 -13.175 1.00 97.00 70 LYS A C 1
ATOM 546 O O . LYS A 1 70 ? 15.917 7.169 -12.144 1.00 97.00 70 LYS A O 1
ATOM 551 N N . ALA A 1 71 ? 15.927 5.278 -13.357 1.00 95.62 71 ALA A N 1
ATOM 552 C CA . ALA A 1 71 ? 15.244 4.457 -12.357 1.00 95.62 71 ALA A CA 1
ATOM 553 C C . ALA A 1 71 ? 16.063 4.319 -11.061 1.00 95.62 71 ALA A C 1
ATOM 555 O O . ALA A 1 71 ? 15.523 4.481 -9.965 1.00 95.62 71 ALA A O 1
ATOM 556 N N . LYS A 1 72 ? 17.382 4.110 -11.177 1.00 93.69 72 LYS A N 1
ATOM 557 C CA . LYS A 1 72 ? 18.298 4.078 -10.024 1.00 93.69 72 LYS A CA 1
ATOM 558 C C . LYS A 1 72 ? 18.355 5.431 -9.310 1.00 93.69 72 LYS A C 1
ATOM 560 O O . LYS A 1 72 ? 18.259 5.479 -8.086 1.00 93.69 72 LYS A O 1
ATOM 565 N N . THR A 1 73 ? 18.440 6.541 -10.050 1.00 96.50 73 THR A N 1
ATOM 566 C CA . THR A 1 73 ? 18.390 7.900 -9.480 1.00 96.50 73 THR A CA 1
ATOM 567 C C . THR A 1 73 ? 17.062 8.180 -8.774 1.00 96.50 73 THR A C 1
ATOM 569 O O . THR A 1 73 ? 17.051 8.808 -7.715 1.00 96.50 73 THR A O 1
ATOM 572 N N . ALA A 1 74 ? 15.952 7.671 -9.313 1.00 94.56 74 ALA A N 1
ATOM 573 C CA . ALA A 1 74 ? 14.625 7.748 -8.705 1.00 94.56 74 ALA A CA 1
ATOM 574 C C . ALA A 1 74 ? 14.440 6.815 -7.491 1.00 94.56 74 ALA A C 1
ATOM 576 O O . ALA A 1 74 ? 13.381 6.848 -6.867 1.00 94.56 74 ALA A O 1
ATOM 577 N N . LYS A 1 75 ? 15.469 6.038 -7.119 1.00 93.69 75 LYS A N 1
ATOM 578 C CA . LYS A 1 75 ? 15.481 5.106 -5.982 1.00 93.69 75 LYS A CA 1
ATOM 579 C C . LYS A 1 75 ? 14.454 3.976 -6.099 1.00 93.69 75 LYS A C 1
ATOM 581 O O . LYS A 1 75 ? 13.843 3.606 -5.100 1.00 93.69 75 LYS A O 1
ATOM 586 N N . ALA A 1 76 ? 14.273 3.428 -7.302 1.00 93.75 76 ALA A N 1
ATOM 587 C CA . ALA A 1 76 ? 13.601 2.139 -7.448 1.00 93.75 76 ALA A CA 1
ATOM 588 C C . ALA A 1 76 ? 14.330 1.069 -6.614 1.00 93.75 76 ALA A C 1
ATOM 590 O O . ALA A 1 76 ? 15.562 1.070 -6.558 1.00 93.75 76 ALA A O 1
ATOM 591 N N . ASP A 1 77 ? 13.583 0.170 -5.971 1.00 95.75 77 ASP A N 1
ATOM 592 C CA . ASP A 1 77 ? 14.158 -0.854 -5.092 1.00 95.75 77 ASP A CA 1
ATOM 593 C C . ASP A 1 77 ? 15.003 -1.862 -5.873 1.00 95.75 77 ASP A C 1
ATOM 595 O O . ASP A 1 77 ? 16.045 -2.314 -5.400 1.00 95.75 77 ASP A O 1
ATOM 599 N N . VAL A 1 78 ? 14.555 -2.201 -7.083 1.00 95.56 78 VAL A N 1
ATOM 600 C CA . VAL A 1 78 ? 15.232 -3.133 -7.983 1.00 95.56 78 VAL A CA 1
ATOM 601 C C . VAL A 1 78 ? 15.168 -2.589 -9.407 1.00 95.56 78 VAL A C 1
ATOM 603 O O . VAL A 1 78 ? 14.125 -2.112 -9.855 1.00 95.56 78 VAL A O 1
ATOM 606 N N . VAL A 1 79 ? 16.284 -2.668 -10.132 1.00 95.25 79 VAL A N 1
ATOM 607 C CA . VAL A 1 79 ? 16.341 -2.357 -11.564 1.00 95.25 79 VAL A CA 1
ATOM 608 C C . VAL A 1 79 ? 17.070 -3.489 -12.268 1.00 95.25 79 VAL A C 1
ATOM 610 O O . VAL A 1 79 ? 18.246 -3.695 -11.974 1.00 95.25 79 VAL A O 1
ATOM 613 N N . ILE A 1 80 ? 16.384 -4.184 -13.173 1.00 95.75 80 ILE A N 1
ATOM 614 C CA . ILE A 1 80 ? 16.927 -5.341 -13.899 1.00 95.75 80 ILE A CA 1
ATOM 615 C C . ILE A 1 80 ? 16.969 -5.109 -15.409 1.00 95.75 80 ILE A C 1
ATOM 617 O O . ILE A 1 80 ? 16.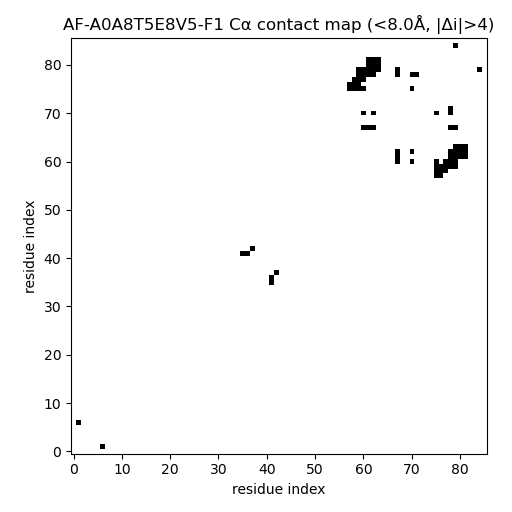133 -4.387 -15.967 1.00 95.75 80 ILE A O 1
ATOM 621 N N . GLY A 1 81 ? 17.962 -5.722 -16.053 1.00 93.25 81 GLY A N 1
ATOM 622 C CA . GLY A 1 81 ? 18.086 -5.812 -17.507 1.00 93.25 81 GLY A CA 1
ATOM 623 C C . GLY A 1 81 ? 17.287 -6.976 -18.101 1.00 93.25 81 GLY A C 1
ATOM 624 O O . GLY A 1 81 ? 16.705 -7.789 -17.384 1.00 93.25 81 GLY A O 1
ATOM 625 N N . ASN A 1 82 ? 17.260 -7.075 -19.432 1.00 90.88 82 ASN A N 1
ATOM 626 C CA . ASN A 1 82 ? 16.545 -8.160 -20.119 1.00 90.88 82 ASN A CA 1
ATOM 627 C C . ASN A 1 82 ? 17.197 -9.527 -19.867 1.00 90.88 82 ASN A C 1
ATOM 629 O O . ASN A 1 82 ? 16.514 -10.543 -19.830 1.00 90.88 82 ASN A O 1
ATOM 633 N N . GLU A 1 83 ? 18.515 -9.543 -19.695 1.00 90.00 83 GLU A N 1
ATOM 634 C CA . GLU 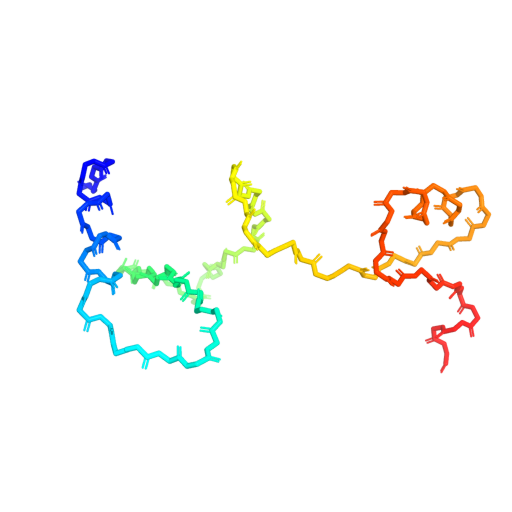A 1 83 ? 19.339 -10.715 -19.405 1.00 90.00 83 GLU A CA 1
ATOM 635 C C . GLU A 1 83 ? 19.025 -11.372 -18.052 1.00 90.00 83 GLU A C 1
ATOM 637 O O . GLU A 1 83 ? 19.309 -12.551 -17.865 1.00 90.00 83 GLU A O 1
ATOM 642 N N . GLU A 1 84 ? 18.410 -10.632 -17.128 1.00 89.25 84 GLU A N 1
ATOM 643 C CA . GLU A 1 84 ? 18.010 -11.113 -15.799 1.00 89.25 84 GLU A CA 1
ATOM 644 C C . GLU A 1 84 ? 16.556 -11.630 -15.765 1.00 89.25 84 GLU A C 1
ATOM 646 O O . GLU A 1 84 ? 16.091 -12.082 -14.721 1.00 89.25 84 GLU A O 1
ATOM 651 N N . LEU A 1 85 ? 15.815 -11.546 -16.882 1.00 84.81 85 LEU A N 1
ATOM 652 C CA . LEU A 1 85 ? 14.419 -12.010 -16.984 1.00 84.81 85 LEU A CA 1
ATOM 653 C C . LEU A 1 85 ? 14.279 -13.494 -17.350 1.00 84.81 85 LEU A C 1
ATOM 655 O O . LEU A 1 85 ? 13.169 -14.027 -17.303 1.00 84.81 85 LEU A O 1
ATOM 659 N N . THR A 1 86 ? 15.375 -14.122 -17.767 1.00 68.31 86 THR A N 1
ATOM 660 C CA . THR A 1 86 ? 15.481 -15.547 -18.126 1.00 68.31 86 THR A CA 1
ATOM 661 C C . THR A 1 86 ? 15.922 -16.394 -16.950 1.00 68.31 86 THR A C 1
ATOM 663 O O . THR A 1 86 ? 15.332 -17.484 -16.782 1.00 68.31 86 THR A O 1
#

pLDDT: mean 91.36, std 4.74, range [68.31, 97.0]

Secondary structure (DSSP, 8-state):
---HHHHHHHHHHHHHHSPP-SSPPP-------SS--GGGT---------SS-SSPPP-EEE--HHHHHHHHHTT-SEEE-GGG--

Solvent-accessible surface area (backbone atoms only — not comparable to full-atom values): 6102 Å² total; per-residue (Å²): 137,87,52,72,68,57,51,54,52,51,57,50,47,53,67,68,73,49,82,89,67,102,61,92,80,86,87,85,88,85,83,86,83,76,96,72,57,58,88,80,67,64,77,90,89,78,90,80,83,68,96,75,73,97,67,80,80,88,42,76,43,83,37,61,74,70,57,33,52,52,41,54,74,71,61,46,77,37,77,39,48,78,84,74,74,116